Protein AF-A0A843HHF2-F1 (afdb_monomer_lite)

Sequence (104 aa):
IKDNLNFIVRYCDFYMDYCHEENLSIDGDLAGEILDSIFIIEELSQKEAIDEDEIKSLYESIDEIYENLISINDITLFNNIHLVFTHIIIKTKDKLKQRCMSIE

Radius of gyration: 14.1 Å; chains: 1; bounding box: 31×21×41 Å

Structure (mmCIF, N/CA/C/O backbone):
data_AF-A0A843HHF2-F1
#
_entry.id   AF-A0A843HHF2-F1
#
loop_
_atom_site.group_PDB
_atom_site.id
_atom_site.type_symbol
_atom_site.label_atom_id
_atom_site.label_alt_id
_atom_site.label_comp_id
_atom_site.label_asym_id
_atom_site.label_entity_id
_atom_site.label_seq_id
_atom_site.pdbx_PDB_ins_code
_atom_site.Cartn_x
_atom_site.Cartn_y
_atom_site.Cartn_z
_atom_site.occupancy
_atom_site.B_iso_or_equiv
_atom_site.auth_seq_id
_atom_site.auth_comp_id
_atom_site.auth_asym_id
_atom_site.auth_atom_id
_atom_site.pdbx_PDB_model_num
ATOM 1 N N . ILE A 1 1 ? -12.894 1.396 3.561 1.00 82.19 1 ILE A N 1
ATOM 2 C CA . ILE A 1 1 ? -11.477 1.232 3.966 1.00 82.19 1 ILE A CA 1
ATOM 3 C C . ILE A 1 1 ? -10.925 0.026 3.232 1.00 82.19 1 ILE A C 1
ATOM 5 O O . ILE A 1 1 ? -10.022 0.220 2.441 1.00 82.19 1 ILE A O 1
ATOM 9 N N . LYS A 1 2 ? -11.560 -1.147 3.361 1.00 83.94 2 LYS A N 1
ATOM 10 C CA . LYS A 1 2 ? -11.207 -2.367 2.620 1.00 83.94 2 LYS A CA 1
ATOM 11 C C . LYS A 1 2 ? -11.004 -2.173 1.109 1.00 83.94 2 LYS A C 1
ATOM 13 O O . LYS A 1 2 ? -9.963 -2.555 0.607 1.00 83.94 2 LYS A O 1
ATOM 18 N N . ASP A 1 3 ? -11.908 -1.483 0.412 1.00 85.38 3 ASP A N 1
ATOM 19 C CA . ASP A 1 3 ? -11.716 -1.213 -1.028 1.00 85.38 3 ASP A CA 1
ATOM 20 C C . ASP A 1 3 ? -10.464 -0.379 -1.329 1.00 85.38 3 ASP A C 1
ATOM 22 O O . ASP A 1 3 ? -9.793 -0.608 -2.329 1.00 85.38 3 ASP A O 1
ATOM 26 N N . ASN A 1 4 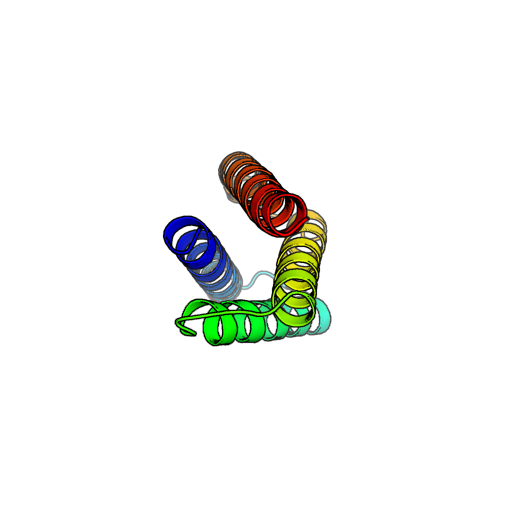? -10.130 0.573 -0.453 1.00 86.62 4 ASN A N 1
ATOM 27 C CA . ASN A 1 4 ? -8.919 1.371 -0.605 1.00 86.62 4 ASN A CA 1
ATOM 28 C C . ASN A 1 4 ? -7.664 0.535 -0.322 1.00 86.62 4 ASN A C 1
ATOM 30 O O . ASN A 1 4 ? -6.683 0.679 -1.035 1.00 86.62 4 ASN A O 1
ATOM 34 N N . LEU A 1 5 ? -7.704 -0.338 0.689 1.00 88.19 5 LEU A N 1
ATOM 35 C CA . LEU A 1 5 ? -6.609 -1.259 0.998 1.00 88.19 5 LEU A CA 1
ATOM 36 C C . LEU A 1 5 ? -6.361 -2.230 -0.157 1.00 88.19 5 LEU A C 1
ATOM 38 O O . LEU A 1 5 ? -5.237 -2.357 -0.620 1.00 88.19 5 LEU A O 1
ATOM 42 N N . ASN A 1 6 ? -7.428 -2.816 -0.701 1.00 88.38 6 ASN A N 1
ATOM 43 C CA . ASN A 1 6 ? -7.350 -3.682 -1.876 1.00 88.38 6 ASN A CA 1
ATOM 44 C C . ASN A 1 6 ? -6.794 -2.945 -3.098 1.00 88.38 6 ASN A C 1
ATOM 46 O O . ASN A 1 6 ? -6.076 -3.535 -3.899 1.00 88.38 6 ASN A O 1
ATOM 50 N N . PHE A 1 7 ? -7.147 -1.667 -3.269 1.00 88.12 7 PHE A N 1
ATOM 51 C CA . PHE A 1 7 ? -6.561 -0.841 -4.319 1.00 88.12 7 PHE A CA 1
ATOM 52 C C . PHE A 1 7 ? -5.061 -0.639 -4.093 1.00 88.12 7 PHE A C 1
ATOM 54 O O . PHE A 1 7 ? -4.302 -0.748 -5.049 1.00 88.12 7 PHE A O 1
ATOM 61 N N . ILE A 1 8 ? -4.641 -0.374 -2.850 1.00 87.81 8 ILE A N 1
ATOM 62 C CA . ILE A 1 8 ? -3.232 -0.163 -2.504 1.00 87.81 8 ILE A CA 1
ATOM 63 C C . ILE A 1 8 ? -2.400 -1.409 -2.819 1.00 87.81 8 ILE A C 1
ATOM 65 O O . ILE A 1 8 ? -1.417 -1.299 -3.543 1.00 87.81 8 ILE A O 1
ATOM 69 N N . VAL A 1 9 ? -2.843 -2.582 -2.360 1.00 90.25 9 VAL A N 1
ATOM 70 C CA . VAL A 1 9 ? -2.179 -3.8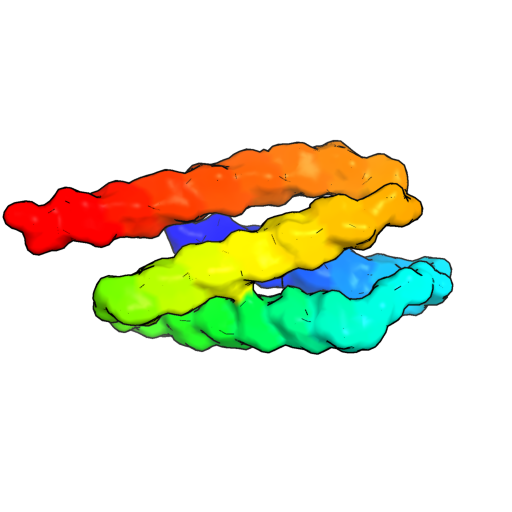69 -2.624 1.00 90.25 9 VAL A CA 1
ATOM 71 C C . VAL A 1 9 ? -2.060 -4.121 -4.125 1.00 90.25 9 VAL A C 1
ATOM 73 O O . VAL A 1 9 ? -0.958 -4.224 -4.652 1.00 90.25 9 VAL A O 1
ATOM 76 N N . ARG A 1 10 ? -3.187 -4.081 -4.849 1.00 89.31 10 ARG A N 1
ATOM 77 C CA . ARG A 1 10 ? -3.201 -4.324 -6.301 1.00 89.31 10 ARG A CA 1
ATOM 78 C C . ARG A 1 10 ? -2.328 -3.360 -7.088 1.00 89.31 10 ARG A C 1
ATOM 80 O O . ARG A 1 10 ? -1.822 -3.718 -8.147 1.00 89.31 10 ARG A O 1
ATOM 87 N N . TYR A 1 11 ? -2.233 -2.119 -6.628 1.00 86.38 11 TYR A N 1
ATOM 88 C CA . TYR A 1 11 ? -1.375 -1.135 -7.259 1.00 86.38 11 TYR A CA 1
ATOM 89 C C . TYR A 1 11 ? 0.099 -1.508 -7.116 1.00 86.38 11 TYR A C 1
ATOM 91 O O . TYR A 1 11 ? 0.833 -1.439 -8.098 1.00 86.38 11 TYR A O 1
ATOM 99 N N . CYS A 1 12 ? 0.511 -1.927 -5.919 1.00 86.56 12 CYS A N 1
ATOM 100 C CA . CYS A 1 12 ? 1.880 -2.350 -5.664 1.00 86.56 12 CYS A CA 1
ATOM 101 C C . CYS A 1 12 ? 2.223 -3.629 -6.439 1.00 86.56 12 CYS A C 1
ATOM 103 O O . CYS A 1 12 ? 3.277 -3.672 -7.062 1.00 86.56 12 CYS A O 1
ATOM 105 N N . ASP A 1 13 ? 1.313 -4.608 -6.496 1.00 87.50 13 ASP A N 1
ATOM 106 C CA . ASP A 1 13 ? 1.493 -5.821 -7.309 1.00 87.50 13 ASP A CA 1
ATOM 107 C C . ASP A 1 13 ? 1.733 -5.468 -8.782 1.00 87.50 13 ASP A C 1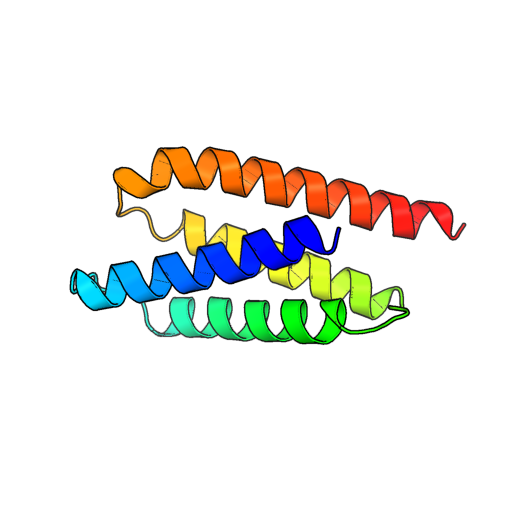
ATOM 109 O O . ASP A 1 13 ? 2.730 -5.867 -9.377 1.00 87.50 13 ASP A O 1
ATOM 113 N N . PHE A 1 14 ? 0.855 -4.635 -9.354 1.00 85.38 14 PHE A N 1
ATOM 114 C CA . PHE A 1 14 ? 0.985 -4.184 -10.740 1.00 85.38 14 PHE A CA 1
ATOM 115 C C . PHE A 1 14 ? 2.286 -3.409 -10.978 1.00 85.38 14 PHE A C 1
ATOM 117 O O . PHE A 1 14 ? 2.893 -3.517 -12.041 1.00 85.38 14 PHE A O 1
ATOM 124 N N . TYR A 1 15 ? 2.710 -2.610 -9.999 1.00 81.56 15 TYR A N 1
ATOM 125 C CA . TYR A 1 15 ? 3.961 -1.867 -10.058 1.00 81.56 15 TYR A CA 1
ATOM 126 C C . TYR A 1 15 ? 5.179 -2.801 -10.091 1.00 81.56 15 TYR A C 1
ATOM 128 O O . TYR A 1 15 ? 6.062 -2.620 -10.930 1.00 81.56 15 TYR A O 1
ATOM 136 N N . MET A 1 16 ? 5.208 -3.816 -9.225 1.00 82.06 16 MET A N 1
ATOM 137 C CA . MET A 1 16 ? 6.284 -4.809 -9.190 1.00 82.06 16 MET A CA 1
ATOM 138 C C . MET A 1 16 ? 6.342 -5.629 -10.477 1.00 82.06 16 MET A C 1
ATOM 140 O O . MET A 1 16 ? 7.423 -5.786 -11.047 1.00 82.06 16 MET A O 1
ATOM 144 N N . ASP A 1 17 ? 5.187 -6.093 -10.960 1.00 85.19 17 ASP A N 1
ATOM 145 C CA . ASP A 1 17 ? 5.078 -6.836 -12.215 1.00 85.19 17 ASP A CA 1
ATOM 146 C C . ASP A 1 17 ? 5.592 -5.998 -13.390 1.00 85.19 17 ASP A C 1
ATOM 148 O O . ASP A 1 17 ? 6.437 -6.458 -14.155 1.00 85.19 17 ASP A O 1
ATOM 152 N N . TYR A 1 18 ? 5.164 -4.735 -13.491 1.00 81.38 18 TYR A N 1
ATOM 153 C CA . TYR A 1 18 ? 5.637 -3.817 -14.528 1.00 81.38 18 TYR A CA 1
ATOM 154 C C . TYR A 1 18 ? 7.157 -3.628 -14.478 1.00 81.38 18 TYR A C 1
ATOM 156 O O . TYR A 1 18 ? 7.831 -3.679 -15.507 1.00 81.38 18 TYR A O 1
ATOM 164 N N . CYS A 1 19 ? 7.720 -3.421 -13.287 1.00 78.69 19 CYS A N 1
ATOM 165 C CA . CYS A 1 19 ? 9.160 -3.245 -13.139 1.00 78.69 19 CYS A CA 1
ATOM 166 C C . CYS A 1 19 ? 9.939 -4.513 -13.504 1.00 78.69 19 CYS A C 1
ATOM 168 O O . CYS A 1 19 ? 11.004 -4.413 -14.116 1.00 78.69 19 CYS A O 1
ATOM 170 N N . HIS A 1 20 ? 9.390 -5.693 -13.212 1.00 81.56 20 HIS A N 1
ATOM 171 C CA . HIS A 1 20 ? 9.955 -6.961 -13.658 1.00 81.56 20 HIS A CA 1
ATOM 172 C C . HIS A 1 20 ? 9.902 -7.111 -15.188 1.00 81.56 20 HIS A C 1
ATOM 174 O O . HIS A 1 20 ? 10.922 -7.416 -15.808 1.00 81.56 20 HIS A O 1
ATOM 180 N N . GLU A 1 21 ? 8.741 -6.866 -15.802 1.00 82.88 21 GLU A N 1
ATOM 181 C CA . GLU A 1 21 ? 8.523 -7.006 -17.249 1.00 82.88 21 GLU A CA 1
ATOM 182 C C . GLU A 1 21 ? 9.405 -6.054 -18.071 1.00 82.88 21 GLU A C 1
ATOM 184 O O . GLU A 1 21 ? 10.007 -6.459 -19.069 1.00 82.88 21 GLU A O 1
ATOM 189 N N . GLU A 1 22 ? 9.549 -4.808 -17.621 1.00 77.81 22 GLU A N 1
ATOM 190 C CA . GLU A 1 22 ? 10.336 -3.776 -18.303 1.00 77.81 22 GLU A CA 1
ATOM 191 C C . GLU A 1 22 ? 11.839 -3.820 -17.952 1.00 77.81 22 GLU A C 1
ATOM 193 O O . GLU A 1 22 ? 12.612 -2.981 -18.417 1.00 77.81 22 GLU A O 1
ATOM 198 N N . ASN A 1 23 ? 12.287 -4.811 -17.165 1.00 72.44 23 ASN A N 1
ATOM 199 C CA . ASN A 1 23 ? 13.656 -4.923 -16.636 1.00 72.44 23 ASN A CA 1
ATOM 200 C C . ASN A 1 23 ? 14.138 -3.645 -15.925 1.00 72.44 23 ASN A C 1
ATOM 202 O O . ASN A 1 23 ? 15.307 -3.255 -16.026 1.00 72.44 23 ASN A O 1
ATOM 206 N N . LEU A 1 24 ? 13.233 -2.979 -15.212 1.00 74.88 24 LEU A N 1
ATOM 207 C CA . LEU A 1 24 ? 13.562 -1.818 -14.401 1.00 74.88 24 LEU A CA 1
ATOM 208 C C . LEU A 1 24 ? 14.214 -2.294 -13.104 1.00 74.88 24 LEU A C 1
ATOM 210 O O . LEU A 1 24 ? 13.701 -3.168 -12.405 1.00 74.88 24 LEU A O 1
ATOM 214 N N . SER A 1 25 ? 15.371 -1.721 -12.783 1.00 67.38 25 SER A N 1
ATOM 215 C CA . SER A 1 25 ? 16.086 -2.053 -11.554 1.00 67.38 25 SER A CA 1
ATOM 216 C C . SER A 1 25 ? 15.405 -1.374 -10.368 1.00 67.38 25 SER A C 1
ATOM 218 O O . SER A 1 25 ? 15.697 -0.219 -10.072 1.00 67.38 25 SER A O 1
ATOM 220 N N . ILE A 1 26 ? 14.523 -2.094 -9.677 1.00 73.81 26 ILE A N 1
ATOM 221 C CA . ILE A 1 26 ? 14.118 -1.745 -8.311 1.00 73.81 26 ILE A CA 1
ATOM 222 C C . ILE A 1 26 ? 15.203 -2.234 -7.345 1.00 73.81 26 ILE A C 1
ATOM 224 O O . ILE A 1 26 ? 15.762 -3.318 -7.523 1.00 73.81 26 ILE A O 1
ATOM 228 N N . ASP A 1 27 ? 15.502 -1.432 -6.325 1.00 80.31 27 ASP A N 1
ATOM 229 C CA . ASP A 1 27 ? 16.322 -1.869 -5.197 1.00 80.31 27 ASP A CA 1
ATOM 230 C C . ASP A 1 27 ? 15.632 -3.041 -4.479 1.00 80.31 27 ASP A C 1
ATOM 232 O O . ASP A 1 27 ? 14.483 -2.928 -4.051 1.00 80.31 27 ASP A O 1
ATOM 236 N N . GLY A 1 28 ? 16.320 -4.180 -4.370 1.00 77.56 28 GLY A N 1
ATOM 237 C CA . GLY A 1 28 ? 15.761 -5.390 -3.769 1.00 77.56 28 GLY A CA 1
ATOM 238 C C . GLY A 1 28 ? 15.316 -5.203 -2.317 1.00 77.56 28 GLY A C 1
ATOM 239 O O . GLY A 1 28 ? 14.363 -5.863 -1.905 1.00 77.56 28 GLY A O 1
ATOM 240 N N . ASP A 1 29 ? 15.944 -4.284 -1.581 1.00 84.38 29 ASP A N 1
ATOM 241 C CA . ASP A 1 29 ? 15.559 -3.967 -0.206 1.00 84.38 29 ASP A CA 1
ATOM 242 C C . ASP A 1 29 ? 14.219 -3.209 -0.193 1.00 84.38 29 ASP A C 1
ATOM 244 O O . ASP A 1 29 ? 13.285 -3.627 0.491 1.00 84.38 29 ASP A O 1
ATOM 248 N N . LEU A 1 30 ? 14.057 -2.194 -1.058 1.00 83.56 30 LEU A N 1
ATOM 249 C CA . LEU A 1 30 ? 12.780 -1.476 -1.227 1.00 83.56 30 LEU A CA 1
ATOM 250 C C . LEU A 1 30 ? 11.654 -2.411 -1.676 1.00 83.56 30 LEU A C 1
ATOM 252 O O . LEU A 1 30 ? 10.508 -2.277 -1.243 1.00 83.56 30 LEU A O 1
ATOM 256 N N . ALA A 1 31 ? 11.968 -3.362 -2.560 1.00 83.00 31 ALA A N 1
ATOM 257 C CA . ALA A 1 31 ? 10.993 -4.346 -3.001 1.00 83.00 31 ALA A CA 1
ATOM 258 C C . ALA A 1 31 ? 10.522 -5.239 -1.846 1.00 83.00 31 ALA A C 1
ATOM 260 O O . ALA A 1 31 ? 9.327 -5.513 -1.739 1.00 83.00 31 ALA A O 1
ATOM 261 N N . GLY A 1 32 ? 11.450 -5.665 -0.985 1.00 86.62 32 GLY A N 1
ATOM 262 C CA . GLY A 1 32 ? 11.147 -6.438 0.215 1.00 86.62 32 GLY A CA 1
ATOM 263 C C . GLY A 1 32 ? 10.242 -5.679 1.183 1.00 86.62 32 GLY A C 1
ATOM 264 O O . GLY A 1 32 ? 9.197 -6.196 1.561 1.00 86.62 32 GLY A O 1
ATOM 265 N N . GLU A 1 33 ? 10.581 -4.429 1.501 1.00 89.56 33 GLU A N 1
ATOM 266 C CA . GLU A 1 33 ? 9.806 -3.579 2.419 1.00 89.56 33 GLU A CA 1
ATOM 267 C C . GLU A 1 33 ? 8.365 -3.338 1.931 1.00 89.56 33 GLU A C 1
ATOM 269 O O . GLU A 1 33 ? 7.404 -3.407 2.703 1.00 89.56 33 GLU A O 1
ATOM 274 N N . ILE A 1 34 ? 8.184 -3.119 0.621 1.00 87.69 34 ILE A N 1
ATOM 275 C CA . ILE A 1 34 ? 6.849 -2.994 0.019 1.00 87.69 34 ILE A CA 1
ATOM 276 C C . ILE A 1 34 ? 6.061 -4.305 0.166 1.00 87.69 34 ILE A C 1
ATOM 278 O O . ILE A 1 34 ? 4.883 -4.267 0.524 1.00 87.69 34 ILE A O 1
ATOM 282 N N . LEU A 1 35 ? 6.685 -5.459 -0.095 1.00 90.25 35 LEU A N 1
ATOM 283 C CA . LEU A 1 35 ? 6.028 -6.767 0.020 1.00 90.25 35 LEU A CA 1
ATOM 284 C C . LEU A 1 35 ? 5.647 -7.101 1.468 1.00 90.25 35 LEU A C 1
ATOM 286 O O . LEU A 1 35 ? 4.537 -7.581 1.709 1.00 90.25 35 LEU A O 1
ATOM 290 N N . ASP A 1 36 ? 6.519 -6.800 2.428 1.00 92.62 36 ASP A N 1
ATOM 291 C CA . ASP A 1 36 ? 6.248 -6.996 3.853 1.00 92.62 36 ASP A CA 1
ATOM 292 C C . ASP A 1 36 ? 5.067 -6.122 4.310 1.00 92.62 36 ASP A C 1
ATOM 294 O O . ASP A 1 36 ? 4.138 -6.598 4.972 1.00 92.62 36 ASP A O 1
ATOM 298 N N . SER A 1 37 ? 5.029 -4.861 3.871 1.00 92.38 37 SER A N 1
ATOM 299 C CA . SER A 1 37 ? 3.909 -3.954 4.136 1.00 92.38 37 SER A CA 1
ATOM 300 C C . SER A 1 37 ? 2.593 -4.411 3.494 1.00 92.38 37 SER A C 1
ATOM 302 O O . SER A 1 37 ? 1.529 -4.300 4.112 1.00 92.38 37 SER A O 1
ATOM 304 N N . ILE A 1 38 ? 2.636 -4.952 2.271 1.00 91.94 38 ILE A N 1
ATOM 305 C CA . ILE A 1 38 ? 1.461 -5.547 1.613 1.00 91.94 38 ILE A CA 1
ATOM 306 C C . ILE A 1 38 ? 0.923 -6.707 2.444 1.00 91.94 38 ILE A C 1
ATOM 308 O O . ILE A 1 38 ? -0.282 -6.756 2.696 1.00 91.94 38 ILE A O 1
ATOM 312 N N . PHE A 1 39 ? 1.799 -7.600 2.907 1.00 93.31 39 PHE A N 1
ATOM 313 C CA . PHE A 1 39 ? 1.401 -8.761 3.697 1.00 93.31 39 PHE A CA 1
ATOM 314 C C . PHE A 1 39 ? 0.639 -8.351 4.964 1.00 93.31 39 PHE A C 1
ATOM 316 O O . PHE A 1 39 ? -0.435 -8.891 5.245 1.00 93.31 39 PHE A O 1
ATOM 323 N N . ILE A 1 40 ? 1.135 -7.337 5.682 1.00 92.00 40 ILE A N 1
ATOM 324 C CA . ILE A 1 40 ? 0.467 -6.780 6.868 1.00 92.00 40 ILE A CA 1
ATOM 325 C C . ILE A 1 40 ? -0.919 -6.227 6.505 1.00 92.00 40 ILE A C 1
ATOM 327 O O . ILE A 1 40 ? -1.914 -6.526 7.174 1.00 92.00 40 ILE A O 1
ATOM 331 N N . ILE A 1 41 ? -1.017 -5.439 5.429 1.00 90.88 41 ILE A N 1
ATOM 332 C CA . ILE A 1 41 ? -2.294 -4.873 4.975 1.00 90.88 41 ILE A CA 1
ATOM 333 C C . ILE A 1 41 ? -3.288 -5.982 4.617 1.00 90.88 41 ILE A C 1
ATOM 335 O O . ILE A 1 41 ? -4.458 -5.902 5.005 1.00 90.88 41 ILE A O 1
ATOM 339 N N . GLU A 1 42 ? -2.853 -7.007 3.888 1.00 91.31 42 GLU A N 1
ATOM 340 C CA . GLU A 1 42 ? -3.700 -8.128 3.493 1.00 91.31 42 GLU A CA 1
ATOM 341 C C . GLU A 1 42 ? -4.211 -8.898 4.708 1.00 91.31 42 GLU A C 1
ATOM 343 O O . GLU A 1 42 ? -5.428 -9.077 4.827 1.00 91.31 42 GLU A O 1
ATOM 348 N N . GLU A 1 43 ? -3.325 -9.280 5.632 1.00 91.69 43 GLU A N 1
ATOM 349 C CA . GLU A 1 43 ? -3.679 -10.007 6.853 1.00 91.69 43 GLU A CA 1
ATOM 350 C C . GLU A 1 43 ? -4.740 -9.244 7.656 1.00 91.69 43 GLU A C 1
ATOM 352 O O . GLU A 1 43 ? -5.816 -9.765 7.968 1.00 91.69 43 GLU A O 1
ATOM 357 N N . LEU A 1 44 ? -4.474 -7.970 7.941 1.00 87.06 44 LEU A N 1
ATOM 358 C CA . LEU A 1 44 ? -5.352 -7.141 8.758 1.00 87.06 44 LEU A CA 1
ATOM 359 C C . LEU A 1 44 ? -6.663 -6.786 8.039 1.00 87.06 44 LEU A C 1
ATOM 361 O O . LEU A 1 44 ? -7.705 -6.651 8.681 1.00 87.06 44 LEU A O 1
ATOM 365 N N . SER A 1 45 ? -6.671 -6.697 6.705 1.00 85.00 45 SER A N 1
ATOM 366 C CA . SER A 1 45 ? -7.893 -6.435 5.924 1.00 85.00 45 SER A CA 1
ATOM 367 C C . SER A 1 45 ? -8.895 -7.601 5.924 1.00 85.00 45 SER A C 1
ATOM 369 O O . SER A 1 45 ? -10.083 -7.416 5.602 1.00 85.00 45 SER A O 1
ATOM 371 N N . GLN A 1 46 ? -8.428 -8.810 6.249 1.00 86.00 46 GLN A N 1
ATOM 372 C CA . GLN A 1 46 ? -9.251 -10.015 6.337 1.00 86.00 46 GLN A CA 1
ATOM 373 C C . GLN A 1 46 ? -9.912 -10.187 7.707 1.00 86.00 46 GLN A C 1
ATOM 375 O O . GLN A 1 46 ? -10.927 -10.879 7.793 1.00 86.00 46 GLN A O 1
ATOM 380 N N . LYS A 1 47 ? -9.402 -9.526 8.751 1.00 84.38 47 LYS A N 1
ATOM 381 C CA . LYS A 1 47 ? -9.971 -9.591 10.100 1.00 84.38 47 LYS A CA 1
ATOM 382 C C . LYS A 1 47 ? -11.325 -8.868 10.166 1.00 84.38 47 LYS A C 1
ATOM 384 O O . LYS A 1 47 ? -11.515 -7.797 9.587 1.00 84.38 47 LYS A O 1
ATOM 389 N N . GLU A 1 48 ? -12.291 -9.460 10.873 1.00 77.81 48 GLU A N 1
ATOM 390 C CA . GLU A 1 48 ? -13.617 -8.850 11.095 1.00 77.81 48 GLU A CA 1
ATOM 391 C C . GLU A 1 48 ? -13.550 -7.653 12.054 1.00 77.81 48 GLU A C 1
ATOM 393 O O . GLU A 1 48 ? -14.288 -6.678 11.894 1.00 77.81 48 GLU A O 1
ATOM 398 N N . ALA A 1 49 ? -12.640 -7.721 13.023 1.00 80.31 49 ALA A N 1
ATOM 399 C CA . ALA A 1 49 ? -12.320 -6.660 13.960 1.00 80.31 49 ALA A CA 1
ATOM 400 C C . ALA A 1 49 ? -10.800 -6.517 14.036 1.00 80.31 49 ALA A C 1
ATOM 402 O O . ALA A 1 49 ? -10.090 -7.519 14.005 1.00 80.31 49 ALA A O 1
ATOM 403 N N . ILE A 1 50 ? -10.342 -5.272 14.121 1.00 81.75 50 ILE A N 1
ATOM 404 C CA . ILE A 1 50 ? -8.939 -4.909 14.307 1.00 81.75 50 ILE A CA 1
ATOM 405 C C . ILE A 1 50 ? -8.841 -3.991 15.520 1.00 81.75 50 ILE A C 1
ATOM 407 O O . ILE A 1 50 ? -9.715 -3.133 15.699 1.00 81.75 50 ILE A O 1
ATOM 411 N N . ASP A 1 51 ? -7.831 -4.205 16.353 1.00 85.12 51 ASP A N 1
ATOM 412 C CA . ASP A 1 51 ? -7.565 -3.373 17.526 1.00 85.12 51 ASP A CA 1
ATOM 413 C C . ASP A 1 51 ? -6.739 -2.119 17.182 1.00 85.12 51 ASP A C 1
ATOM 415 O O . ASP A 1 51 ? -6.442 -1.833 16.020 1.00 85.12 51 ASP A O 1
ATOM 419 N N . GLU A 1 52 ? -6.447 -1.297 18.189 1.00 84.00 52 GLU A N 1
ATOM 420 C CA . GLU A 1 52 ? -5.741 -0.028 17.998 1.00 84.00 52 GLU A CA 1
ATOM 421 C C . GLU A 1 52 ? -4.281 -0.217 17.557 1.00 84.00 52 GLU A C 1
ATOM 423 O O . GLU A 1 52 ? -3.812 0.524 16.688 1.00 84.00 52 GLU A O 1
ATOM 428 N N . ASP A 1 53 ? -3.588 -1.224 18.093 1.00 87.12 53 ASP A N 1
ATOM 429 C CA . ASP A 1 53 ? -2.204 -1.536 17.725 1.00 87.12 53 ASP A CA 1
ATOM 430 C C . ASP A 1 53 ? -2.142 -2.054 16.280 1.00 87.12 53 ASP A C 1
ATOM 432 O O . ASP A 1 53 ? -1.269 -1.663 15.502 1.00 87.12 53 ASP A O 1
ATOM 436 N N . GLU A 1 54 ? -3.124 -2.858 15.875 1.00 88.12 54 GLU A N 1
ATOM 437 C CA . GLU A 1 54 ? -3.285 -3.325 14.499 1.00 88.12 54 GLU A CA 1
ATOM 438 C C . GLU A 1 54 ? -3.635 -2.180 13.538 1.00 88.12 54 GLU A C 1
ATOM 440 O O . GLU A 1 54 ? -3.094 -2.109 12.435 1.00 88.12 54 GLU A O 1
ATOM 445 N N . ILE A 1 55 ? -4.495 -1.234 13.937 1.00 84.44 55 ILE A N 1
ATOM 446 C CA . ILE A 1 55 ? -4.769 -0.037 13.125 1.00 84.44 55 ILE A CA 1
ATOM 447 C C . ILE A 1 55 ? -3.500 0.802 12.954 1.00 84.44 55 ILE A C 1
ATOM 449 O O . ILE A 1 55 ? -3.264 1.328 11.862 1.00 84.44 55 ILE A O 1
ATOM 453 N N . LYS A 1 56 ? -2.684 0.927 14.005 1.00 86.38 56 LYS A N 1
ATOM 454 C CA . LYS A 1 56 ? -1.402 1.628 13.939 1.00 86.38 56 LYS A CA 1
ATOM 455 C C . LYS A 1 56 ? -0.435 0.927 12.985 1.00 86.38 56 LYS A C 1
ATOM 457 O O . LYS A 1 56 ? 0.111 1.594 12.113 1.00 86.38 56 LYS A O 1
ATOM 462 N N . SER A 1 57 ? -0.294 -0.392 13.088 1.00 88.12 57 SER A N 1
ATOM 463 C CA . SER A 1 57 ? 0.535 -1.185 12.171 1.00 88.12 57 SER A CA 1
ATOM 464 C C . SER A 1 57 ? 0.093 -1.005 10.715 1.00 88.12 57 SER A C 1
ATOM 466 O O . SER A 1 57 ? 0.907 -0.728 9.842 1.00 88.12 57 SER A O 1
ATOM 468 N N . LEU A 1 58 ? -1.216 -1.031 10.460 1.00 87.75 58 LEU A N 1
ATOM 469 C CA . LEU A 1 58 ? -1.787 -0.808 9.134 1.00 87.75 58 LEU A CA 1
ATOM 470 C C . LEU A 1 58 ? -1.524 0.612 8.607 1.00 87.75 58 LEU A C 1
ATOM 472 O O . LEU A 1 58 ? -1.374 0.814 7.405 1.00 87.75 58 LEU A O 1
ATOM 476 N N . TYR A 1 59 ? -1.470 1.604 9.495 1.00 86.38 59 TYR A N 1
ATOM 477 C CA . TYR A 1 59 ? -1.106 2.975 9.147 1.00 86.38 59 TYR A CA 1
ATOM 478 C C . TYR A 1 59 ? 0.381 3.092 8.781 1.00 86.38 59 TYR A C 1
ATOM 480 O O . TYR A 1 59 ? 0.699 3.741 7.788 1.00 86.38 59 TYR A O 1
ATOM 488 N N . GLU A 1 60 ? 1.265 2.454 9.551 1.00 88.69 60 GLU A N 1
ATOM 489 C CA . GLU A 1 60 ? 2.714 2.427 9.310 1.00 88.69 60 GLU A CA 1
ATOM 490 C C . GLU A 1 60 ? 3.041 1.733 7.981 1.00 88.69 60 GLU A C 1
ATOM 492 O O . GLU A 1 60 ? 3.730 2.323 7.156 1.00 88.69 60 GLU A O 1
ATOM 497 N N . SER A 1 61 ? 2.441 0.572 7.694 1.00 90.31 61 SER A N 1
ATOM 498 C CA . SER A 1 61 ? 2.640 -0.135 6.418 1.00 90.31 61 SER A CA 1
ATOM 499 C C . SER A 1 61 ? 2.153 0.658 5.202 1.00 90.31 61 SER A C 1
ATOM 501 O O . SER A 1 61 ? 2.746 0.602 4.127 1.00 90.31 61 SER A O 1
ATOM 503 N N . ILE A 1 62 ? 1.068 1.428 5.341 1.00 88.19 62 ILE A N 1
ATOM 504 C CA . ILE A 1 62 ? 0.615 2.325 4.266 1.00 88.19 62 ILE A CA 1
ATOM 505 C C . ILE A 1 62 ? 1.637 3.444 4.020 1.00 88.19 62 ILE A C 1
ATOM 507 O O . ILE A 1 62 ? 1.833 3.839 2.868 1.00 88.19 62 ILE A O 1
ATOM 511 N N . ASP A 1 63 ? 2.253 3.972 5.079 1.00 85.75 63 ASP A N 1
ATOM 512 C CA . ASP A 1 63 ? 3.261 5.028 4.971 1.00 85.75 63 ASP A CA 1
ATOM 513 C C . ASP A 1 63 ? 4.572 4.517 4.384 1.00 85.75 63 ASP A C 1
ATOM 515 O O . ASP A 1 63 ? 5.124 5.168 3.503 1.00 85.75 63 ASP A O 1
ATOM 519 N N . GLU A 1 64 ? 5.008 3.328 4.774 1.00 88.62 64 GLU A N 1
ATOM 520 C CA . GLU A 1 64 ? 6.192 2.678 4.215 1.00 88.62 64 GLU A CA 1
ATOM 521 C C . GLU A 1 64 ? 6.031 2.424 2.710 1.00 88.62 64 GLU A C 1
ATOM 523 O O . GLU A 1 64 ? 6.871 2.835 1.909 1.00 88.62 64 GLU A O 1
ATOM 528 N N . ILE A 1 65 ? 4.880 1.885 2.287 1.00 86.94 65 ILE A N 1
ATOM 529 C CA . ILE A 1 65 ? 4.539 1.751 0.862 1.00 86.94 65 ILE A CA 1
ATOM 530 C C . ILE A 1 65 ? 4.584 3.105 0.150 1.00 86.94 65 ILE A C 1
ATOM 532 O O . ILE A 1 65 ? 5.097 3.208 -0.966 1.00 86.94 65 ILE A O 1
ATOM 536 N N . TYR A 1 66 ? 4.018 4.147 0.761 1.00 83.75 66 TYR A N 1
ATOM 537 C CA . TYR A 1 66 ? 4.006 5.479 0.169 1.00 83.75 66 TYR A CA 1
ATOM 538 C C . TYR A 1 66 ? 5.423 6.017 -0.036 1.00 83.75 66 TYR A C 1
ATOM 540 O O . TYR A 1 66 ? 5.749 6.441 -1.144 1.00 83.75 66 TYR A O 1
ATOM 548 N N . GLU A 1 67 ? 6.249 5.989 1.010 1.00 84.00 67 GLU A N 1
ATOM 549 C CA . GLU A 1 67 ? 7.619 6.502 1.002 1.00 84.00 67 GLU A CA 1
ATOM 550 C C . GLU A 1 67 ? 8.505 5.735 0.016 1.00 84.00 67 GLU A C 1
ATOM 552 O O . GLU A 1 67 ? 9.241 6.348 -0.764 1.00 84.00 67 GLU A O 1
ATOM 557 N N . ASN A 1 68 ? 8.353 4.413 -0.039 1.00 82.69 68 ASN A N 1
ATOM 558 C CA . ASN A 1 68 ? 9.112 3.574 -0.956 1.00 82.69 68 ASN A CA 1
ATOM 559 C C . ASN A 1 68 ? 8.677 3.777 -2.408 1.00 82.69 68 ASN A C 1
ATOM 561 O O . ASN A 1 68 ? 9.514 3.901 -3.295 1.00 82.69 68 ASN A O 1
ATOM 565 N N . LEU A 1 69 ? 7.383 3.924 -2.690 1.00 77.56 69 LEU A N 1
ATOM 566 C CA . LEU A 1 69 ? 6.933 4.157 -4.063 1.00 77.56 69 LEU A CA 1
ATOM 567 C C . LEU A 1 69 ? 7.278 5.556 -4.588 1.00 77.56 69 LEU A C 1
ATOM 569 O O . LEU A 1 69 ? 7.489 5.699 -5.793 1.00 77.56 69 LEU A O 1
ATOM 573 N N . ILE A 1 70 ? 7.324 6.593 -3.741 1.00 75.19 70 ILE A N 1
ATOM 574 C CA . ILE A 1 70 ? 7.755 7.938 -4.173 1.00 75.19 70 ILE A CA 1
ATOM 575 C C . ILE A 1 70 ? 9.276 8.051 -4.313 1.00 75.19 70 ILE A C 1
ATOM 577 O O . ILE A 1 70 ? 9.745 8.913 -5.056 1.00 75.19 70 ILE A O 1
ATOM 581 N N . SER A 1 71 ? 10.046 7.221 -3.603 1.00 76.12 71 SER A N 1
ATOM 582 C CA . SER A 1 71 ? 11.507 7.207 -3.717 1.00 76.12 71 SER A CA 1
ATOM 583 C C . SER A 1 71 ? 11.965 6.563 -5.029 1.00 76.12 71 SER A C 1
ATOM 585 O O . SER A 1 71 ? 13.010 6.944 -5.566 1.00 76.12 71 SER A O 1
ATOM 587 N N . ILE A 1 72 ? 11.148 5.675 -5.609 1.00 73.44 72 ILE A N 1
ATOM 588 C CA . ILE A 1 72 ? 11.397 5.094 -6.929 1.00 73.44 72 ILE A CA 1
ATOM 589 C C . ILE A 1 72 ? 11.004 6.107 -8.019 1.00 73.44 72 ILE A C 1
ATOM 591 O O . ILE A 1 72 ? 9.926 6.087 -8.611 1.00 73.44 72 ILE A O 1
ATOM 595 N N . ASN A 1 73 ? 11.918 7.044 -8.264 1.00 56.09 73 ASN A N 1
ATOM 596 C CA . ASN A 1 73 ? 11.724 8.274 -9.036 1.00 56.09 73 ASN A CA 1
ATOM 597 C C . ASN A 1 73 ? 11.691 8.095 -10.576 1.00 56.09 73 ASN A C 1
ATOM 599 O O . ASN A 1 73 ? 11.814 9.076 -11.308 1.00 56.09 73 ASN A O 1
ATOM 603 N N . ASP A 1 74 ? 11.572 6.869 -11.094 1.00 56.88 74 ASP A N 1
ATOM 604 C CA . ASP A 1 74 ? 12.049 6.561 -12.455 1.00 56.88 74 ASP A CA 1
ATOM 605 C C . ASP A 1 74 ? 10.974 6.333 -13.533 1.00 56.88 74 ASP A C 1
ATOM 607 O O . ASP A 1 74 ? 11.307 6.074 -14.688 1.00 56.88 74 ASP A O 1
ATOM 611 N N . ILE A 1 75 ? 9.671 6.445 -13.232 1.00 56.53 75 ILE A N 1
ATOM 612 C CA . ILE A 1 75 ? 8.638 6.075 -14.219 1.00 56.53 75 ILE A CA 1
ATOM 613 C C . ILE A 1 75 ? 7.610 7.190 -14.425 1.00 56.53 75 ILE A C 1
ATOM 615 O O . ILE A 1 75 ? 6.664 7.379 -13.663 1.00 56.53 75 ILE A O 1
ATOM 619 N N . THR A 1 76 ? 7.739 7.901 -15.548 1.00 55.06 76 THR A N 1
ATOM 620 C CA . THR A 1 76 ? 6.825 8.984 -15.961 1.00 55.06 76 THR A CA 1
ATOM 621 C C . THR A 1 76 ? 5.362 8.526 -16.088 1.00 55.06 76 THR A C 1
ATOM 623 O O . THR A 1 76 ? 4.452 9.319 -15.843 1.00 55.06 76 THR A O 1
ATOM 626 N N . LEU A 1 77 ? 5.122 7.252 -16.433 1.00 54.97 77 LEU A N 1
ATOM 627 C CA . LEU A 1 77 ? 3.784 6.646 -16.503 1.00 54.97 77 LEU A CA 1
ATOM 628 C C . LEU A 1 77 ? 3.112 6.583 -15.122 1.00 54.97 77 LEU A C 1
ATOM 630 O O . LEU A 1 77 ? 1.900 6.770 -15.001 1.00 54.97 77 LEU A O 1
ATOM 634 N N . PHE A 1 78 ? 3.917 6.386 -14.081 1.00 59.25 78 PHE A N 1
ATOM 635 C CA . PHE A 1 78 ? 3.444 6.250 -12.719 1.00 59.25 78 PHE A CA 1
ATOM 636 C C . PHE A 1 78 ? 3.177 7.592 -12.046 1.00 59.25 78 PHE A C 1
ATOM 638 O O . PHE A 1 78 ? 2.291 7.637 -11.217 1.00 59.25 78 PHE A O 1
ATOM 645 N N . ASN A 1 79 ? 3.751 8.721 -12.476 1.00 61.97 79 ASN A N 1
ATOM 646 C CA . ASN A 1 79 ? 3.459 10.031 -11.862 1.00 61.97 79 ASN A CA 1
ATOM 647 C C . ASN A 1 79 ? 1.956 10.366 -11.759 1.00 61.97 79 ASN A C 1
ATOM 649 O O . ASN A 1 79 ? 1.495 10.846 -10.725 1.00 61.97 79 ASN A O 1
ATOM 653 N N . ASN A 1 80 ? 1.162 10.090 -12.800 1.00 64.19 80 ASN A N 1
ATOM 654 C CA . ASN A 1 80 ? -0.285 10.339 -12.751 1.00 64.19 80 ASN A CA 1
ATOM 655 C C . ASN A 1 80 ? -1.035 9.314 -11.891 1.00 64.19 80 ASN A C 1
ATOM 657 O O . ASN A 1 80 ? -2.047 9.654 -11.276 1.00 64.19 80 ASN A O 1
ATOM 661 N N . ILE A 1 81 ? -0.558 8.070 -11.849 1.00 68.44 81 ILE A N 1
ATOM 662 C CA . ILE A 1 81 ? -1.185 7.020 -11.045 1.00 68.44 81 ILE A CA 1
ATOM 663 C C . ILE A 1 81 ? -0.799 7.186 -9.571 1.00 68.44 81 ILE A C 1
ATOM 665 O O . ILE A 1 81 ? -1.680 7.101 -8.723 1.00 68.44 81 ILE A O 1
ATOM 669 N N . HIS A 1 82 ? 0.440 7.585 -9.275 1.00 71.94 82 HIS A N 1
ATOM 670 C CA . HIS A 1 82 ? 0.920 8.053 -7.977 1.00 71.94 82 HIS A CA 1
ATOM 671 C C . HIS A 1 82 ? 0.045 9.181 -7.448 1.00 71.94 82 HIS A C 1
ATOM 673 O O . HIS A 1 82 ? -0.328 9.125 -6.291 1.00 71.94 82 HIS A O 1
ATOM 679 N N . LEU A 1 83 ? -0.390 10.156 -8.257 1.00 73.12 83 LEU A N 1
ATOM 680 C CA . LEU A 1 83 ? -1.325 11.188 -7.771 1.00 73.12 83 LEU A CA 1
ATOM 681 C C . LEU A 1 83 ? -2.652 10.598 -7.265 1.00 73.12 83 LEU A C 1
ATOM 683 O O . LEU A 1 83 ? -3.153 10.998 -6.209 1.00 73.12 83 LEU A O 1
ATOM 687 N N . VAL A 1 84 ? -3.227 9.643 -8.002 1.00 76.25 84 VAL A N 1
ATOM 688 C CA . VAL A 1 84 ? -4.455 8.944 -7.588 1.00 76.25 84 VAL A CA 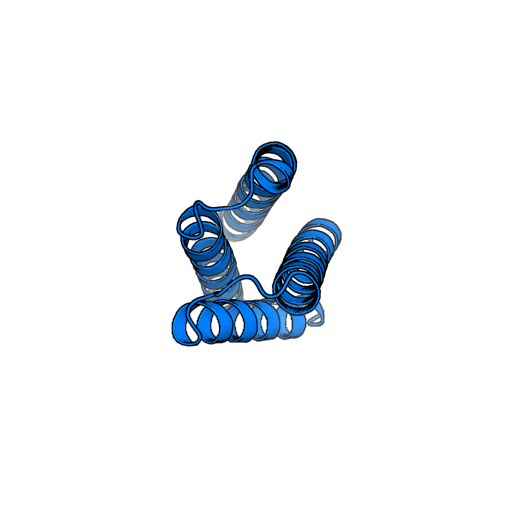1
ATOM 689 C C . VAL A 1 84 ? -4.186 8.081 -6.356 1.00 76.25 84 VAL A C 1
ATOM 691 O O . VAL A 1 84 ? -4.968 8.096 -5.407 1.00 76.25 84 VAL A O 1
ATOM 694 N N . PHE A 1 85 ? -3.063 7.374 -6.340 1.00 79.56 85 PHE A N 1
ATOM 695 C CA . PHE A 1 85 ? -2.619 6.516 -5.253 1.00 79.56 85 PHE A CA 1
ATOM 696 C C . PHE A 1 85 ? -2.397 7.304 -3.956 1.00 79.56 85 PHE A C 1
ATOM 698 O O . PHE A 1 85 ? -2.986 6.965 -2.933 1.00 79.56 85 PHE A O 1
ATOM 705 N N . THR A 1 86 ? -1.688 8.432 -4.015 1.00 82.00 86 THR A N 1
ATOM 706 C CA . THR A 1 86 ? -1.518 9.389 -2.914 1.00 82.00 86 THR A CA 1
ATOM 707 C C . THR A 1 86 ? -2.866 9.845 -2.370 1.00 82.00 86 THR A C 1
ATOM 709 O O . THR A 1 86 ? -3.076 9.863 -1.157 1.00 82.00 86 THR A O 1
ATOM 712 N N . HIS A 1 87 ? -3.828 10.170 -3.242 1.00 85.38 87 HIS A N 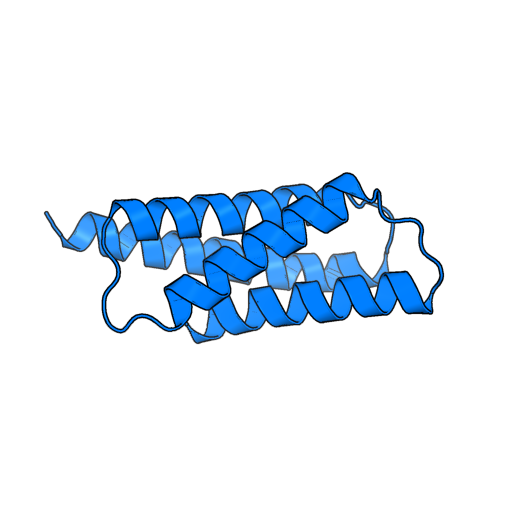1
ATOM 713 C CA . HIS A 1 87 ? -5.171 10.540 -2.795 1.00 85.38 87 HIS A CA 1
ATOM 714 C C . HIS A 1 87 ? -5.876 9.391 -2.057 1.00 85.38 87 HIS A C 1
ATOM 716 O O . HIS A 1 87 ? -6.523 9.618 -1.030 1.00 85.38 87 HIS A O 1
ATOM 722 N N . ILE A 1 88 ? -5.752 8.156 -2.553 1.00 86.19 88 ILE A N 1
ATOM 723 C CA . ILE A 1 88 ? -6.314 6.968 -1.902 1.00 86.19 88 ILE A CA 1
ATOM 724 C C . ILE A 1 88 ? -5.639 6.705 -0.555 1.00 86.19 88 ILE A C 1
ATOM 726 O O . ILE A 1 88 ? -6.356 6.443 0.413 1.00 86.19 88 ILE A O 1
ATOM 730 N N . ILE A 1 89 ? -4.316 6.835 -0.456 1.00 85.31 89 ILE A N 1
ATOM 731 C CA . ILE A 1 89 ? -3.567 6.708 0.799 1.00 85.31 89 ILE A CA 1
ATOM 732 C C . ILE A 1 89 ? -4.065 7.723 1.820 1.00 85.31 89 ILE A C 1
ATOM 734 O O . ILE A 1 89 ? -4.547 7.321 2.878 1.00 85.31 89 ILE A O 1
ATOM 738 N N . ILE A 1 90 ? -4.059 9.016 1.483 1.00 86.69 90 ILE A N 1
ATOM 739 C CA . ILE A 1 90 ? -4.500 10.086 2.391 1.00 86.69 90 ILE A CA 1
ATOM 740 C C . ILE A 1 90 ? -5.926 9.812 2.878 1.00 86.69 90 ILE A C 1
ATOM 742 O O . ILE A 1 90 ? -6.194 9.787 4.077 1.00 86.69 90 ILE A O 1
ATOM 746 N N . LYS A 1 91 ? -6.840 9.491 1.956 1.00 88.81 91 LYS A N 1
ATOM 747 C CA . LYS A 1 91 ? -8.236 9.181 2.287 1.00 88.81 91 LYS A CA 1
ATOM 748 C C . LYS A 1 91 ? -8.379 7.942 3.173 1.00 88.81 91 LYS A C 1
ATOM 750 O O . LYS A 1 91 ? -9.346 7.832 3.928 1.00 88.81 91 LYS A O 1
ATOM 755 N N . THR A 1 92 ? -7.477 6.976 3.045 1.00 86.75 92 THR A N 1
ATOM 756 C CA . THR A 1 92 ? -7.464 5.765 3.875 1.00 86.75 92 THR A CA 1
ATOM 757 C C . THR A 1 92 ? -6.982 6.091 5.276 1.00 86.75 92 THR A C 1
ATOM 759 O O . THR A 1 92 ? -7.687 5.775 6.232 1.00 86.75 92 THR A O 1
ATOM 762 N N . LYS A 1 93 ? -5.865 6.812 5.383 1.00 86.94 93 LYS A N 1
ATOM 763 C CA . LYS A 1 93 ? -5.296 7.294 6.642 1.00 86.94 93 LYS A CA 1
ATOM 764 C C . LYS A 1 93 ? -6.289 8.150 7.428 1.00 86.94 93 LYS A C 1
ATOM 766 O O . LYS A 1 93 ? -6.504 7.896 8.610 1.00 86.94 93 LYS A O 1
ATOM 771 N N . ASP A 1 94 ? -6.988 9.073 6.769 1.00 87.00 94 ASP A N 1
ATOM 772 C CA . ASP A 1 94 ? -8.019 9.902 7.408 1.00 87.00 94 ASP A CA 1
ATOM 773 C C . ASP A 1 94 ? -9.165 9.063 7.989 1.00 87.00 94 ASP A C 1
ATOM 775 O O . ASP A 1 94 ? -9.626 9.307 9.105 1.00 87.00 94 ASP A O 1
ATOM 779 N N . LYS A 1 95 ? -9.615 8.036 7.257 1.00 85.50 95 LYS A N 1
ATOM 780 C CA . LYS A 1 95 ? -10.673 7.128 7.725 1.00 85.50 95 LYS A CA 1
ATOM 781 C C . LYS A 1 95 ? -10.217 6.230 8.877 1.00 85.50 95 LYS A C 1
ATOM 783 O O . LYS A 1 95 ? -11.035 5.924 9.743 1.00 85.50 95 LYS A O 1
ATOM 788 N N . LEU A 1 96 ? -8.956 5.797 8.885 1.00 84.00 96 LEU A N 1
ATOM 789 C CA . LEU A 1 96 ? -8.376 5.042 10.002 1.00 84.00 96 LEU A CA 1
ATOM 790 C C . LEU A 1 96 ? -8.279 5.926 11.247 1.00 84.00 96 LEU A C 1
ATOM 792 O O . LEU A 1 96 ? -8.776 5.551 12.304 1.00 84.00 96 LEU A O 1
ATOM 796 N N . LYS A 1 97 ? -7.775 7.154 11.094 1.00 81.31 97 LYS A N 1
ATOM 797 C CA . LYS A 1 97 ? -7.687 8.137 12.178 1.00 81.31 97 LYS A CA 1
ATOM 798 C C . LYS A 1 97 ? -9.053 8.464 12.786 1.00 81.31 97 LYS A C 1
ATOM 800 O O . LYS A 1 97 ? -9.185 8.509 14.005 1.00 81.31 97 LYS A O 1
ATOM 805 N N . GLN A 1 98 ? -10.083 8.646 11.956 1.00 78.75 98 GLN A N 1
ATOM 806 C CA . GLN A 1 98 ? -11.458 8.843 12.430 1.00 78.75 98 GLN A CA 1
ATOM 807 C C . GLN A 1 98 ? -11.978 7.649 13.236 1.00 78.75 98 GLN A C 1
ATOM 809 O O . GLN A 1 98 ? -12.695 7.856 14.212 1.00 78.75 98 GLN A O 1
ATOM 814 N N . ARG A 1 99 ? -11.623 6.413 12.858 1.00 72.50 99 ARG A N 1
ATOM 815 C CA . ARG A 1 99 ? -11.991 5.213 13.623 1.00 72.50 99 ARG A CA 1
ATOM 816 C C . ARG A 1 99 ? -11.337 5.190 15.001 1.00 72.50 99 ARG A C 1
ATOM 818 O O . ARG A 1 99 ? -12.053 4.929 15.955 1.00 72.50 99 ARG A O 1
ATOM 825 N N . CYS A 1 100 ? -10.053 5.524 15.112 1.00 64.81 100 CYS A N 1
ATOM 826 C CA . CYS A 1 100 ? -9.372 5.619 16.409 1.00 64.81 100 CYS A CA 1
ATOM 827 C C . CYS A 1 100 ? -9.981 6.716 17.295 1.00 64.81 100 CYS A C 1
ATOM 829 O O . CYS A 1 100 ? -10.297 6.469 18.449 1.00 64.81 100 CYS A O 1
ATOM 831 N N . MET A 1 101 ? -10.249 7.905 16.740 1.00 58.56 101 MET A N 1
ATOM 832 C CA . MET A 1 101 ? -10.857 9.017 17.490 1.00 58.56 101 MET A CA 1
ATOM 833 C C . MET A 1 101 ? -12.339 8.809 17.848 1.00 58.56 101 MET A C 1
ATOM 835 O O . MET A 1 101 ? -12.880 9.572 18.636 1.00 58.56 101 MET A O 1
ATOM 839 N N . SER A 1 102 ? -13.020 7.827 17.249 1.00 52.56 102 SER A N 1
ATOM 840 C CA . SER A 1 102 ? -14.418 7.499 1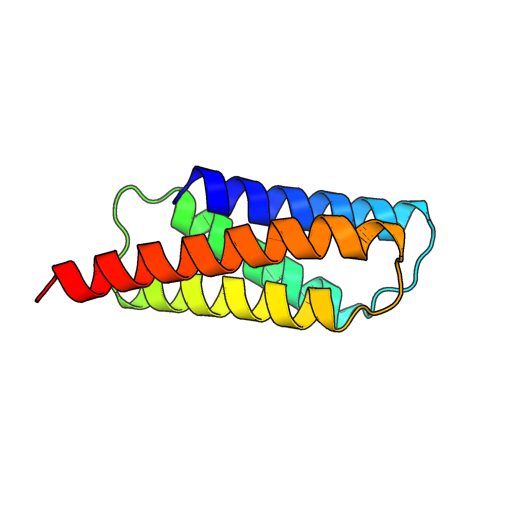7.578 1.00 52.56 102 SER A CA 1
ATOM 841 C C . SER A 1 102 ? -14.539 6.487 18.727 1.00 52.56 102 SER A C 1
ATOM 843 O O . SER A 1 102 ? -15.655 6.076 19.041 1.00 52.56 102 SER A O 1
ATOM 845 N N . ILE A 1 103 ? -13.412 6.031 19.289 1.00 49.25 103 ILE A N 1
ATOM 846 C CA . ILE A 1 103 ? -13.351 5.048 20.384 1.00 49.25 103 ILE A CA 1
ATOM 847 C C . ILE A 1 103 ? -13.192 5.736 21.764 1.00 49.25 103 ILE A C 1
ATOM 849 O O . ILE A 1 103 ? -13.352 5.070 22.786 1.00 49.25 103 ILE A O 1
ATOM 853 N N . GLU A 1 104 ? -12.986 7.059 21.813 1.00 38.09 104 GLU A N 1
ATOM 854 C CA . GLU A 1 104 ? -13.051 7.893 23.036 1.00 38.09 104 GLU A CA 1
ATOM 855 C C . GLU A 1 104 ? -14.450 8.486 23.277 1.00 38.09 104 GLU A C 1
ATOM 857 O O . GLU A 1 104 ? -14.861 8.558 24.460 1.00 38.09 104 GLU A O 1
#

Foldseek 3Di:
DLVLLVVLLVVLVVVVVVCVVVVPDDDPVLNVLLVVLNVLSVVLSPDPDDDPVSLVSNLVSLVSNLVSVVVPPPDPVCPVVNVVNVVSSVVVNVVSVVVVVVVD

Secondary structure (DSSP, 8-state):
-HHHHHHHHHHHHHHHHHHHHTT----HHHHHHHHHHHHHHHHHHH-SS--HHHHHHHHHHHHHHHHHHHH-TT-HHHHHHHHHHHHHHHHHHHHHHHHHHT--

pLDDT: mean 80.48, std 10.91, range [38.09, 93.31]